Protein AF-A0A645IAS1-F1 (afdb_monomer)

Radius of gyration: 17.18 Å; Cα contacts (8 Å, |Δi|>4): 251; chains: 1; bounding box: 42×33×48 Å

Organism: NCBI:txid1076179

pLDDT: mean 95.23, std 5.08, range [63.62, 98.81]

Secondary structure (DSSP, 8-state):
-PPTTS-GGGGT-EEE-----SS--SSS----SSHHHHHHHHHHGGGTEEESS-TT-HHHHSS---TTEEEE--TTHHHHHHHTT--HHHHHHHHHTSBTTT--EEEE-SS-EEEEEEEEPPSSS-----PPTTEEEEEEE-SSSEEEEEEEEP-

Mean predicted aligned error: 3.5 Å

Foldseek 3Di:
DDDPVGDLVVVVFKDFDADDDPDADPVQHHQDCDDPSVVCQVCQQVAQKHQQADDPCCVPSVDHRRSRMIGGPGPPLSVVCVVVVHHLRRSVVVQQVFAPPPGFDWDDDPPWIKTKHWYFADPPDHDDDDDDPQWDWDWDASVPGTIMIMIIHHD

Sequence (155 aa):
MAFPGYSEHQSGLAIDLGLRQSDIDYIRPSFPYSGICKAFKDKAAHYGFIERYPKGKEGITNIAWEPWHFRYVGCPHAEIITKLDLTFEEYHDFLKQYEYGRKSFKYANSEKLWSISYMKACAESFTNIEGYPGSTLYISGNNSDGFILTELKNK

Nearest PDB structures (foldseek):
  4muq-assembly1_A  TM=9.744E-01  e=8.559E-16  Enterococcus faecalis
  4oak-assembly1_A  TM=9.291E-01  e=1.647E-07  Enterococcus gallinarum
  4jid-assembly1_A  TM=8.763E-01  e=8.418E-07  Bacillus anthracis str. Ames
  4ox3-assembly1_A  TM=8.476E-01  e=1.306E-06  Bacillus subtilis subsp. subtilis str. 168
  5hnm-assembly3_C  TM=8.589E-01  e=2.242E-04  Enterococcus faecalis V583

InterPro domains:
  IPR003709 D-alanyl-D-alanine carboxypeptidase-like, core domain [PF02557] (2-74)
  IPR009045 Peptidase M74/Hedgehog-like, zinc-binding domain superfamily [G3DSA:3.30.1380.10] (1-102)
  IPR009045 Peptidase M74/Hedgehog-like, zinc-binding domain superfamily [SSF55166] (2-83)
  IPR052179 D-alanyl-D-alanine carboxypeptidase-like [PTHR34385] (2-96)

Solvent-accessible surface area (backbone atoms only — not comparable to full-atom values): 9210 Å² total; per-residue (Å²): 137,67,55,92,96,66,41,58,59,80,73,72,41,40,47,78,46,55,65,92,63,97,78,73,50,92,89,68,35,59,40,54,90,48,73,69,49,28,58,45,62,77,46,30,22,82,76,5,23,34,72,60,32,52,78,92,44,33,93,76,71,76,41,68,66,37,83,26,36,33,32,58,67,38,74,65,51,14,42,52,31,63,76,68,74,43,48,72,67,56,44,51,61,58,39,61,71,19,36,56,100,77,42,59,49,75,48,72,60,100,86,49,46,36,40,33,21,21,40,75,55,50,92,89,52,86,69,88,84,82,74,62,89,69,45,50,74,45,78,44,73,68,89,76,65,30,35,41,40,40,30,38,57,58,132

Structure (mmCIF, N/CA/C/O backbone):
data_AF-A0A645IAS1-F1
#
_entry.id   AF-A0A645IAS1-F1
#
loop_
_atom_site.group_PDB
_atom_site.id
_atom_site.type_symbol
_atom_site.label_atom_id
_atom_site.label_alt_id
_atom_site.label_comp_id
_atom_site.label_asym_id
_atom_site.label_entity_id
_atom_site.label_seq_id
_atom_site.pdbx_PDB_ins_code
_atom_site.Cartn_x
_atom_site.Cartn_y
_atom_site.Cartn_z
_atom_site.occupancy
_atom_site.B_iso_or_equiv
_atom_site.auth_seq_id
_atom_site.auth_comp_id
_atom_site.auth_asym_id
_atom_site.auth_atom_id
_atom_site.pdbx_PDB_model_num
ATOM 1 N N . MET A 1 1 ? -0.453 7.449 -17.914 1.00 76.69 1 MET A N 1
ATOM 2 C CA . MET A 1 1 ? -0.157 8.747 -17.261 1.00 76.69 1 MET A CA 1
ATOM 3 C C . MET A 1 1 ? -1.396 9.255 -16.547 1.00 76.69 1 MET A C 1
ATOM 5 O O . MET A 1 1 ? -2.452 9.310 -17.167 1.00 76.69 1 MET A O 1
ATOM 9 N N . ALA A 1 2 ? -1.264 9.612 -15.270 1.00 81.44 2 ALA A N 1
ATOM 10 C CA . ALA A 1 2 ? -2.339 10.207 -14.476 1.00 81.44 2 ALA A CA 1
ATOM 11 C C . ALA A 1 2 ? -2.435 11.728 -14.701 1.00 81.44 2 ALA A C 1
ATOM 13 O O . ALA A 1 2 ? -1.446 12.375 -15.052 1.00 81.44 2 ALA A O 1
ATOM 14 N N . PHE A 1 3 ? -3.618 12.306 -14.474 1.00 84.06 3 PHE A N 1
ATOM 15 C CA . PHE A 1 3 ? -3.799 13.759 -14.493 1.00 84.06 3 PHE A CA 1
ATOM 16 C C . PHE A 1 3 ? -3.072 14.430 -13.311 1.00 84.06 3 PHE A C 1
ATOM 18 O O . PHE A 1 3 ? -2.951 13.821 -12.242 1.00 84.06 3 PHE A O 1
ATOM 25 N N . PRO A 1 4 ? -2.618 15.692 -13.448 1.00 86.00 4 PRO A N 1
ATOM 26 C CA . PRO A 1 4 ? -2.080 16.452 -12.323 1.00 86.00 4 PRO A CA 1
ATOM 27 C C . PRO A 1 4 ? -3.066 16.499 -11.147 1.00 86.00 4 PRO A C 1
ATOM 29 O O . PRO A 1 4 ? -4.246 16.780 -11.338 1.00 86.00 4 PRO A O 1
ATOM 32 N N . GLY A 1 5 ? -2.582 16.213 -9.938 1.00 88.38 5 GLY A N 1
ATOM 33 C CA . GLY A 1 5 ? -3.405 16.090 -8.727 1.00 88.38 5 GLY A CA 1
ATOM 34 C C . GLY A 1 5 ? -3.924 14.673 -8.458 1.00 88.38 5 GLY A C 1
ATOM 35 O O . GLY A 1 5 ? -4.426 14.418 -7.369 1.00 88.38 5 GLY A O 1
ATOM 36 N N . TYR A 1 6 ? -3.758 13.750 -9.408 1.00 89.75 6 TYR A N 1
ATOM 37 C CA . TYR A 1 6 ? -4.197 12.353 -9.309 1.00 89.75 6 TYR A CA 1
ATOM 38 C C . TYR A 1 6 ? -3.031 11.361 -9.443 1.00 89.75 6 TYR A C 1
ATOM 40 O O . TYR A 1 6 ? -3.250 10.154 -9.507 1.00 89.75 6 TYR A O 1
ATOM 48 N N . SER A 1 7 ? -1.786 11.850 -9.512 1.00 92.19 7 SER A N 1
ATOM 49 C CA . SER A 1 7 ? -0.599 11.002 -9.636 1.00 92.19 7 SER A CA 1
ATOM 50 C C . SER A 1 7 ? -0.066 10.590 -8.267 1.00 92.19 7 SER A C 1
ATOM 52 O O . SER A 1 7 ? 0.242 11.437 -7.429 1.00 92.19 7 SER A O 1
ATOM 54 N N . GLU A 1 8 ? 0.129 9.287 -8.061 1.00 92.94 8 GLU A N 1
ATOM 55 C CA . GLU A 1 8 ? 0.682 8.748 -6.811 1.00 92.94 8 GLU A CA 1
ATOM 56 C C . GLU A 1 8 ? 2.136 9.187 -6.562 1.00 92.94 8 GLU A C 1
ATOM 58 O O . GLU A 1 8 ? 2.570 9.273 -5.414 1.00 92.94 8 GLU A O 1
ATOM 63 N N . HIS A 1 9 ? 2.879 9.565 -7.611 1.00 95.25 9 HIS A N 1
ATOM 64 C CA . HIS A 1 9 ? 4.217 10.157 -7.464 1.00 95.25 9 HIS A CA 1
ATOM 65 C C . HIS A 1 9 ? 4.191 11.459 -6.654 1.00 95.25 9 HIS A C 1
ATOM 67 O O . HIS A 1 9 ? 5.144 11.758 -5.937 1.00 95.25 9 HIS A O 1
ATOM 73 N N . GLN A 1 10 ? 3.086 12.214 -6.693 1.00 95.44 10 GLN A N 1
ATOM 74 C CA . GLN A 1 10 ? 2.952 13.460 -5.928 1.00 95.44 10 GLN A CA 1
ATOM 75 C C . GLN A 1 10 ? 2.872 13.224 -4.417 1.00 95.44 10 GLN A C 1
ATOM 77 O O . GLN A 1 10 ? 3.155 14.141 -3.650 1.00 95.44 10 GLN A O 1
ATOM 82 N N . SER A 1 11 ? 2.515 12.013 -3.974 1.00 94.12 11 SER A N 1
ATOM 83 C CA . SER A 1 11 ? 2.506 11.676 -2.549 1.00 94.12 11 SER A CA 1
ATOM 84 C C . SER A 1 11 ? 3.884 11.253 -2.029 1.00 94.12 11 SER A C 1
ATOM 86 O O . SER A 1 11 ? 4.022 11.012 -0.833 1.00 94.12 11 SER A O 1
ATOM 88 N N . GLY A 1 12 ? 4.878 11.073 -2.908 1.00 97.00 12 GLY A N 1
ATOM 89 C CA . GLY A 1 12 ? 6.181 10.503 -2.552 1.00 97.00 12 GLY A CA 1
ATOM 90 C C . GLY A 1 12 ? 6.135 9.021 -2.153 1.00 97.00 12 GLY A C 1
ATOM 91 O O . GLY A 1 12 ? 7.087 8.530 -1.554 1.00 97.00 12 GLY A O 1
ATOM 92 N N . LEU A 1 13 ? 5.036 8.309 -2.447 1.00 97.69 13 LEU A N 1
ATOM 93 C CA . LEU A 1 13 ? 4.861 6.886 -2.106 1.00 97.69 13 LEU A CA 1
ATOM 94 C C . LEU A 1 13 ? 4.939 5.958 -3.322 1.00 97.69 13 LEU A C 1
ATOM 96 O O . LEU A 1 13 ? 4.899 4.743 -3.148 1.00 97.69 13 LEU A O 1
ATOM 100 N N . ALA A 1 14 ? 5.030 6.503 -4.533 1.00 98.19 14 ALA A N 1
ATOM 101 C CA . ALA A 1 14 ? 5.217 5.731 -5.754 1.00 98.19 14 ALA A CA 1
ATOM 102 C C . ALA A 1 14 ? 6.644 5.873 -6.291 1.00 98.19 14 ALA A C 1
ATOM 104 O O . ALA A 1 14 ? 7.296 6.898 -6.085 1.00 98.19 14 ALA A O 1
ATOM 105 N N . ILE A 1 15 ? 7.122 4.831 -6.967 1.00 98.38 15 ILE A N 1
ATOM 106 C CA . ILE A 1 15 ? 8.419 4.808 -7.638 1.00 98.38 15 ILE A CA 1
ATOM 107 C C . ILE A 1 15 ? 8.322 4.018 -8.943 1.00 98.38 15 ILE A C 1
ATOM 109 O O . ILE A 1 15 ? 7.758 2.924 -8.974 1.00 98.38 15 ILE A O 1
ATOM 113 N N . ASP A 1 16 ? 8.921 4.564 -10.000 1.00 98.25 16 ASP A N 1
ATOM 114 C CA . ASP A 1 16 ? 9.132 3.851 -11.256 1.00 98.25 16 ASP A CA 1
ATOM 115 C C . ASP A 1 16 ? 10.546 3.264 -11.261 1.00 98.25 16 ASP A C 1
ATOM 117 O O . ASP A 1 16 ? 11.529 3.963 -10.995 1.00 98.25 16 ASP A O 1
ATOM 121 N N . LEU A 1 17 ? 10.655 1.967 -11.546 1.00 98.00 17 LEU A N 1
ATOM 122 C CA . LEU A 1 17 ? 11.920 1.235 -11.580 1.00 98.00 17 LEU A CA 1
ATOM 123 C C . LEU A 1 17 ? 12.195 0.693 -12.980 1.00 98.00 17 LEU A C 1
ATOM 125 O O . LEU A 1 17 ? 11.301 0.210 -13.666 1.00 98.00 17 LEU A O 1
ATOM 129 N N . GLY A 1 18 ? 13.462 0.701 -13.384 1.00 97.12 18 GLY A N 1
ATOM 130 C CA . GLY A 1 18 ? 13.895 0.167 -14.671 1.00 97.12 18 GLY A CA 1
ATOM 131 C C . GLY A 1 18 ? 15.173 -0.647 -14.550 1.00 97.12 18 GLY A C 1
ATOM 132 O O . GLY A 1 18 ? 15.992 -0.429 -13.654 1.00 97.12 18 GLY A O 1
ATOM 133 N N . LEU A 1 19 ? 15.363 -1.582 -15.477 1.00 97.12 19 LEU A N 1
ATOM 134 C CA . LEU A 1 19 ? 16.642 -2.241 -15.677 1.00 97.12 19 LEU A CA 1
ATOM 135 C C . LEU A 1 19 ? 17.678 -1.192 -16.098 1.00 97.12 19 LEU A C 1
ATOM 137 O O . LEU A 1 19 ? 17.426 -0.360 -16.968 1.00 97.12 19 LEU A O 1
ATOM 141 N N . ARG A 1 20 ? 18.864 -1.235 -15.488 1.00 96.38 20 ARG A N 1
ATOM 142 C CA . ARG A 1 20 ? 19.956 -0.335 -15.859 1.00 96.38 20 ARG A CA 1
ATOM 143 C C . ARG A 1 20 ? 20.434 -0.657 -17.276 1.00 96.38 20 ARG A C 1
ATOM 145 O O . ARG A 1 20 ? 20.933 -1.752 -17.523 1.00 96.38 20 ARG A O 1
ATOM 152 N N . GLN A 1 21 ? 20.341 0.324 -18.162 1.00 95.12 21 GLN A N 1
ATOM 153 C CA . GLN A 1 21 ? 20.731 0.247 -19.571 1.00 95.12 21 GLN A CA 1
ATOM 154 C C . GLN A 1 21 ? 21.218 1.624 -20.055 1.00 95.12 21 GLN A C 1
ATOM 156 O O . GLN A 1 21 ? 21.087 2.602 -19.319 1.00 95.12 21 GLN A O 1
ATOM 161 N N . SER A 1 22 ? 21.827 1.696 -21.246 1.00 95.50 22 SER A N 1
ATOM 162 C CA . SER A 1 22 ? 22.336 2.958 -21.813 1.00 95.50 22 SER A CA 1
ATOM 163 C C . SER A 1 22 ? 21.222 3.975 -22.045 1.00 95.50 22 SER A C 1
ATOM 165 O O . SER A 1 22 ? 21.376 5.139 -21.694 1.00 95.50 22 SER A O 1
ATOM 167 N N . ASP A 1 23 ? 20.093 3.502 -22.572 1.00 95.75 23 ASP A N 1
ATOM 168 C CA . ASP A 1 23 ? 18.954 4.326 -22.964 1.00 95.75 23 ASP A CA 1
ATOM 169 C C . ASP A 1 23 ? 17.713 3.873 -22.205 1.00 95.75 23 ASP A C 1
ATOM 171 O O . ASP A 1 23 ? 17.211 2.772 -22.424 1.00 95.75 23 ASP A O 1
ATOM 175 N N . ILE A 1 24 ? 17.221 4.702 -21.288 1.00 96.25 24 ILE A N 1
ATOM 176 C CA . ILE A 1 24 ? 16.036 4.414 -20.473 1.00 96.25 24 ILE A CA 1
ATOM 177 C C . ILE A 1 24 ? 14.878 5.280 -20.972 1.00 96.25 24 ILE A C 1
ATOM 179 O O . ILE A 1 24 ? 14.999 6.500 -21.043 1.00 96.25 24 ILE A O 1
ATOM 183 N N . ASP A 1 25 ? 13.746 4.650 -21.295 1.00 96.62 25 ASP A N 1
ATOM 184 C CA . ASP A 1 25 ? 12.486 5.360 -21.523 1.00 96.62 25 ASP A CA 1
ATOM 185 C C . ASP A 1 25 ? 11.959 5.869 -20.173 1.00 96.62 25 ASP A C 1
ATOM 187 O O . ASP A 1 25 ? 11.657 5.079 -19.279 1.00 96.62 25 ASP A O 1
ATOM 191 N N . TYR A 1 26 ? 11.874 7.191 -20.014 1.00 94.19 26 TYR A N 1
ATOM 192 C CA . TYR A 1 26 ? 11.444 7.829 -18.766 1.00 94.19 26 TYR A CA 1
ATOM 193 C C . TYR A 1 26 ? 9.940 7.719 -18.495 1.00 94.19 26 TYR A C 1
ATOM 195 O O . TYR A 1 26 ? 9.510 7.975 -17.374 1.00 94.19 26 TYR A O 1
ATOM 203 N N . ILE A 1 27 ? 9.138 7.369 -19.502 1.00 94.81 27 ILE A N 1
ATOM 204 C CA . ILE A 1 27 ? 7.688 7.189 -19.373 1.00 94.81 27 ILE A CA 1
ATOM 205 C C . ILE A 1 27 ? 7.368 5.709 -19.140 1.00 94.81 27 ILE A C 1
ATOM 207 O O . ILE A 1 27 ? 6.435 5.384 -18.408 1.00 94.81 27 ILE A O 1
ATOM 211 N N . ARG A 1 28 ? 8.116 4.807 -19.787 1.00 96.50 28 ARG A N 1
ATOM 212 C CA . ARG A 1 28 ? 7.875 3.355 -19.767 1.00 96.50 28 ARG A CA 1
ATOM 213 C C . ARG A 1 28 ? 9.175 2.565 -19.578 1.00 96.50 28 ARG A C 1
ATOM 215 O O . ARG A 1 28 ? 9.575 1.824 -20.483 1.00 96.50 28 ARG A O 1
ATOM 222 N N . PRO A 1 29 ? 9.862 2.713 -18.434 1.00 97.12 29 PRO A N 1
ATOM 223 C CA . PRO A 1 29 ? 11.138 2.051 -18.216 1.00 97.12 29 PRO A CA 1
ATOM 224 C C . PRO A 1 29 ? 10.992 0.526 -18.286 1.00 97.12 29 PRO A C 1
ATOM 226 O O . PRO A 1 29 ? 10.009 -0.063 -17.836 1.00 97.12 29 PRO A O 1
ATOM 229 N N . SER A 1 30 ? 11.992 -0.137 -18.869 1.00 97.56 30 SER A N 1
ATOM 230 C CA . SER A 1 30 ? 11.980 -1.593 -19.021 1.00 97.56 30 SER A CA 1
ATOM 231 C C . SER A 1 30 ? 12.071 -2.277 -17.658 1.00 97.56 30 SER A C 1
ATOM 233 O O . SER A 1 30 ? 13.094 -2.179 -16.983 1.00 97.56 30 SER A O 1
ATOM 235 N N . PHE A 1 31 ? 11.025 -3.005 -17.266 1.00 98.31 31 PHE A N 1
ATOM 236 C CA . PHE A 1 31 ? 10.995 -3.803 -16.040 1.00 98.31 31 PHE A CA 1
ATOM 237 C C . PHE A 1 31 ? 10.494 -5.226 -16.342 1.00 98.31 31 PHE A C 1
ATOM 239 O O . PHE A 1 31 ? 9.307 -5.526 -16.201 1.00 98.31 31 PHE A O 1
ATOM 246 N N . PRO A 1 32 ? 11.367 -6.122 -16.839 1.00 97.44 32 PRO A N 1
ATOM 247 C CA . PRO A 1 32 ? 10.957 -7.463 -17.233 1.00 97.44 32 PRO A CA 1
ATOM 248 C C . PRO A 1 32 ? 10.629 -8.337 -16.019 1.00 97.44 32 PRO A C 1
ATOM 250 O O . PRO A 1 32 ? 11.292 -8.283 -14.986 1.00 97.44 32 PRO A O 1
ATOM 253 N N . TYR A 1 33 ? 9.681 -9.261 -16.174 1.00 97.50 33 TYR A N 1
ATOM 254 C CA . TYR A 1 33 ? 9.428 -10.320 -15.186 1.00 97.50 33 TYR A CA 1
ATOM 255 C C . TYR A 1 33 ? 10.455 -11.463 -15.278 1.00 97.50 33 TYR A C 1
ATOM 257 O O . TYR A 1 33 ? 10.125 -12.646 -15.188 1.00 97.50 33 TYR A O 1
ATOM 265 N N . SER A 1 34 ? 11.727 -11.109 -15.441 1.00 97.81 34 SER A N 1
ATOM 266 C CA . SER A 1 34 ? 12.872 -12.018 -15.394 1.00 97.81 34 SER A CA 1
ATOM 267 C C . SER A 1 34 ? 14.051 -11.365 -14.653 1.00 97.81 34 SER A C 1
ATOM 269 O O . SER A 1 34 ? 14.042 -10.167 -14.361 1.00 97.81 34 SER A O 1
ATOM 271 N N . GLY A 1 35 ? 15.058 -12.166 -14.289 1.00 97.50 35 GLY A N 1
ATOM 272 C CA . GLY A 1 35 ? 16.285 -11.683 -13.646 1.00 97.50 35 GLY A CA 1
ATOM 273 C C . GLY A 1 35 ? 16.054 -10.866 -12.367 1.00 97.50 35 GLY A C 1
ATOM 274 O O . GLY A 1 35 ? 15.233 -11.221 -11.519 1.00 97.50 35 GLY A O 1
ATOM 275 N N . ILE A 1 36 ? 16.802 -9.766 -12.224 1.00 97.81 36 ILE A N 1
ATOM 276 C CA . ILE A 1 36 ? 16.790 -8.921 -11.019 1.00 97.81 36 ILE A CA 1
ATOM 277 C C . ILE A 1 36 ? 15.460 -8.188 -10.810 1.00 97.81 36 ILE A C 1
ATOM 279 O O . ILE A 1 36 ? 15.015 -8.052 -9.675 1.00 97.81 36 ILE A O 1
ATOM 283 N N . CYS A 1 37 ? 14.790 -7.780 -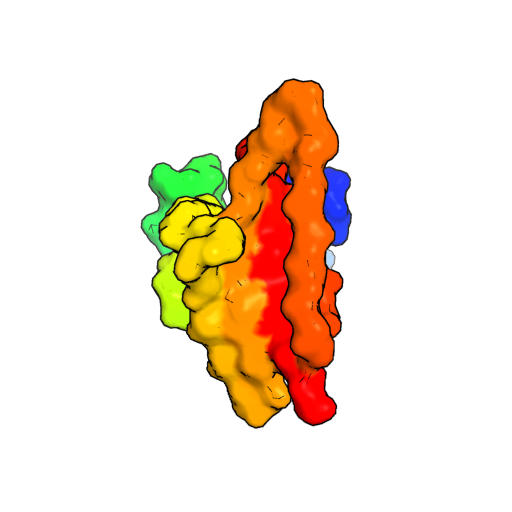11.889 1.00 98.31 37 CYS A N 1
ATOM 284 C CA . CYS A 1 37 ? 13.486 -7.122 -11.827 1.00 98.31 37 CYS A CA 1
ATOM 285 C C . CYS A 1 37 ? 12.419 -8.076 -11.276 1.00 98.31 37 CYS A C 1
ATOM 287 O O . CYS A 1 37 ? 11.679 -7.712 -10.362 1.00 98.31 37 CYS A O 1
ATOM 289 N N . LYS A 1 38 ? 12.414 -9.341 -11.723 1.00 98.00 38 LYS A N 1
ATOM 290 C CA . LYS A 1 38 ? 11.557 -10.370 -11.116 1.00 98.00 38 LYS A CA 1
ATOM 291 C C . LYS A 1 38 ? 11.883 -10.584 -9.639 1.00 98.00 38 LYS A C 1
ATOM 293 O O . LYS A 1 38 ? 10.976 -10.607 -8.816 1.00 98.00 38 LYS A O 1
ATOM 298 N N . ALA A 1 39 ? 13.166 -10.706 -9.297 1.00 98.38 39 ALA A N 1
ATOM 299 C CA . ALA A 1 39 ? 13.584 -10.905 -7.911 1.00 98.38 39 ALA A CA 1
ATOM 300 C C . ALA A 1 39 ? 13.173 -9.734 -6.997 1.00 98.38 39 ALA A C 1
ATOM 302 O O . ALA A 1 39 ? 12.829 -9.964 -5.838 1.00 98.38 39 ALA A O 1
ATOM 303 N N . PHE A 1 40 ? 13.179 -8.499 -7.511 1.00 98.38 40 PHE A N 1
ATOM 304 C CA . PHE A 1 40 ? 12.624 -7.336 -6.820 1.00 98.38 40 PHE A CA 1
ATOM 305 C C . PHE A 1 40 ? 11.108 -7.471 -6.655 1.00 98.38 40 PHE A C 1
ATOM 307 O O . PHE A 1 40 ? 10.620 -7.421 -5.528 1.00 98.38 40 PHE A O 1
ATOM 314 N N . LYS A 1 41 ? 10.373 -7.706 -7.751 1.00 97.88 41 LYS A N 1
ATOM 315 C CA . LYS A 1 41 ? 8.909 -7.848 -7.740 1.00 97.88 41 LYS A CA 1
ATOM 316 C C . LYS A 1 41 ? 8.444 -8.902 -6.735 1.00 97.88 41 LYS A C 1
ATOM 318 O O . LYS A 1 41 ? 7.528 -8.646 -5.961 1.00 97.88 41 LYS A O 1
ATOM 323 N N . ASP A 1 42 ? 9.089 -10.067 -6.727 1.00 97.62 42 ASP A N 1
ATOM 324 C CA . ASP A 1 42 ? 8.743 -11.182 -5.841 1.00 97.62 42 ASP A CA 1
ATOM 325 C C . ASP A 1 42 ? 8.957 -10.841 -4.352 1.00 97.62 42 ASP A C 1
ATOM 327 O O . ASP A 1 42 ? 8.309 -11.424 -3.486 1.00 97.62 42 ASP A O 1
ATOM 331 N N . LYS A 1 43 ? 9.860 -9.899 -4.040 1.00 98.06 43 LYS A N 1
ATOM 332 C CA . LYS A 1 43 ? 10.163 -9.460 -2.668 1.00 98.06 43 LYS A CA 1
ATOM 333 C C . LYS A 1 43 ? 9.437 -8.181 -2.259 1.00 98.06 43 LYS A C 1
ATOM 335 O O . LYS A 1 43 ? 9.300 -7.944 -1.063 1.00 98.06 43 LYS A O 1
ATOM 340 N N . ALA A 1 44 ? 8.977 -7.372 -3.213 1.00 98.44 44 ALA A N 1
ATOM 341 C CA . ALA A 1 44 ? 8.422 -6.036 -2.989 1.00 98.44 44 ALA A CA 1
ATOM 342 C C . ALA A 1 44 ? 7.360 -6.011 -1.875 1.00 98.44 44 ALA A C 1
ATOM 344 O O . ALA A 1 44 ? 7.441 -5.193 -0.956 1.00 98.44 44 ALA A O 1
ATOM 345 N N . ALA A 1 45 ? 6.441 -6.981 -1.896 1.00 97.88 45 ALA A N 1
ATOM 346 C CA . ALA A 1 45 ? 5.348 -7.088 -0.934 1.00 97.88 45 ALA A CA 1
ATOM 347 C C . ALA A 1 45 ? 5.826 -7.239 0.516 1.00 97.88 45 ALA A C 1
ATOM 349 O O . ALA A 1 45 ? 5.253 -6.639 1.424 1.00 97.88 45 ALA A O 1
ATOM 350 N N . HIS A 1 46 ? 6.914 -7.980 0.732 1.00 96.56 46 HIS A N 1
ATOM 351 C CA . HIS A 1 46 ? 7.492 -8.178 2.060 1.00 96.56 46 HIS A CA 1
ATOM 352 C C . HIS A 1 46 ? 8.049 -6.877 2.662 1.00 96.56 46 HIS A C 1
ATOM 354 O O . HIS A 1 46 ? 8.112 -6.723 3.881 1.00 96.56 46 HIS A O 1
ATOM 360 N N . TYR A 1 47 ? 8.413 -5.924 1.802 1.00 97.44 47 TYR A N 1
ATOM 361 C CA . TYR A 1 47 ? 8.935 -4.612 2.179 1.00 97.44 47 TYR A CA 1
ATOM 362 C C . TYR A 1 47 ? 7.901 -3.489 2.021 1.00 97.44 47 TYR A C 1
ATOM 364 O O . TYR A 1 47 ? 8.256 -2.314 2.071 1.00 97.44 47 TYR A O 1
ATOM 372 N N . GLY A 1 48 ? 6.620 -3.828 1.850 1.00 98.12 48 GLY A N 1
ATOM 373 C CA . GLY A 1 48 ? 5.534 -2.850 1.842 1.00 98.12 48 GLY A CA 1
ATOM 374 C C . GLY A 1 48 ? 5.213 -2.241 0.476 1.00 98.12 48 GLY A C 1
ATOM 375 O O . GLY A 1 48 ? 4.451 -1.276 0.434 1.00 98.12 48 GLY A O 1
ATOM 376 N N . PHE A 1 49 ? 5.746 -2.787 -0.621 1.00 98.81 49 PHE A N 1
ATOM 377 C CA . PHE A 1 49 ? 5.479 -2.321 -1.985 1.00 98.81 49 PHE A CA 1
ATOM 378 C C . PHE A 1 49 ? 4.578 -3.277 -2.770 1.00 98.81 49 PHE A C 1
ATOM 380 O O . PHE A 1 49 ? 4.749 -4.493 -2.709 1.00 98.81 49 PHE A O 1
ATOM 387 N N . ILE A 1 50 ? 3.669 -2.722 -3.570 1.00 98.75 50 ILE A N 1
ATOM 388 C CA . ILE A 1 50 ? 2.844 -3.462 -4.538 1.00 98.75 50 ILE A CA 1
ATOM 389 C C . ILE A 1 50 ? 3.170 -3.017 -5.963 1.00 98.75 50 ILE A C 1
ATOM 391 O O . ILE A 1 50 ? 3.508 -1.852 -6.174 1.00 98.75 50 ILE A O 1
ATOM 395 N N . GLU A 1 51 ? 3.026 -3.914 -6.941 1.00 98.44 51 GLU A N 1
ATOM 396 C CA . GLU A 1 51 ? 2.882 -3.495 -8.340 1.00 98.44 51 GLU A CA 1
ATOM 397 C C . GLU A 1 51 ? 1.505 -2.844 -8.485 1.00 98.44 51 GLU A C 1
ATOM 399 O O . GLU A 1 51 ? 0.479 -3.493 -8.275 1.00 98.44 51 GLU A O 1
ATOM 404 N N . ARG A 1 52 ? 1.477 -1.543 -8.767 1.00 98.56 52 ARG A N 1
ATOM 405 C CA . ARG A 1 52 ? 0.261 -0.737 -8.600 1.00 98.56 52 ARG A CA 1
ATOM 406 C C . ARG A 1 52 ? -0.778 -0.958 -9.695 1.00 98.56 52 ARG A C 1
ATOM 408 O O . ARG A 1 52 ? -1.979 -0.857 -9.424 1.00 98.56 52 ARG A O 1
ATOM 415 N N . TYR A 1 53 ? -0.303 -1.224 -10.909 1.00 98.31 53 TYR A N 1
ATOM 416 C CA . TYR A 1 53 ? -1.112 -1.350 -12.118 1.00 98.31 53 TYR A CA 1
ATOM 417 C C . TYR A 1 53 ? -0.830 -2.693 -12.799 1.00 98.31 53 TYR A C 1
ATOM 419 O O . TYR A 1 53 ? -0.124 -2.727 -13.808 1.00 98.31 53 TYR A O 1
ATOM 427 N N . PRO A 1 54 ? -1.335 -3.810 -12.242 1.00 97.56 54 PRO A N 1
ATOM 428 C CA . PRO A 1 54 ? -1.111 -5.138 -12.796 1.00 97.56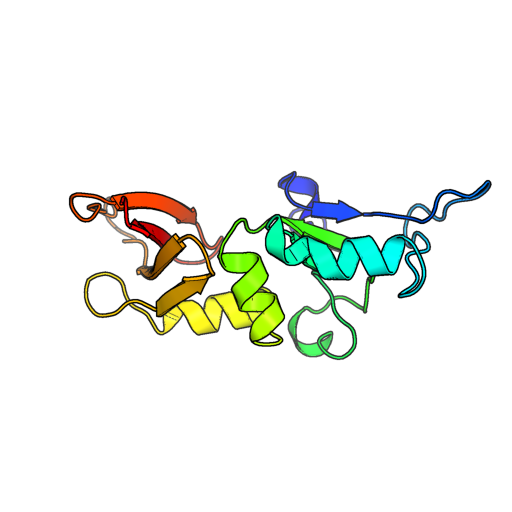 54 PRO A CA 1
ATOM 429 C C . PRO A 1 54 ? -1.917 -5.369 -14.080 1.00 97.56 54 PRO A C 1
ATOM 431 O O . PRO A 1 54 ? -2.993 -4.804 -14.291 1.00 97.56 54 PRO A O 1
ATOM 434 N N . LYS A 1 55 ? -1.401 -6.255 -14.933 1.00 97.44 55 LYS A N 1
ATOM 435 C CA . LYS A 1 55 ? -2.046 -6.643 -16.192 1.00 97.44 55 LYS A CA 1
ATOM 436 C C . LYS A 1 55 ? -3.409 -7.288 -15.942 1.00 97.44 55 LYS A C 1
ATOM 438 O O . LYS A 1 55 ? -3.518 -8.188 -15.113 1.00 97.44 55 LYS A O 1
ATOM 443 N N . GLY A 1 56 ? -4.419 -6.901 -16.718 1.00 97.75 56 GLY A N 1
ATOM 444 C CA . GLY A 1 56 ? -5.771 -7.468 -16.640 1.00 97.75 56 GLY A CA 1
ATOM 445 C C . GLY A 1 56 ? -6.681 -6.813 -15.595 1.00 97.75 56 GLY A C 1
ATOM 446 O O . GLY A 1 56 ? -7.837 -7.214 -15.470 1.00 97.75 56 GLY A O 1
ATOM 447 N N . LYS A 1 57 ? -6.190 -5.812 -14.854 1.00 98.12 57 LYS A N 1
ATOM 448 C CA . LYS A 1 57 ? -6.967 -5.036 -13.872 1.00 98.12 57 LYS A CA 1
ATOM 449 C C . LYS A 1 57 ? -7.214 -3.589 -14.329 1.00 98.12 57 LYS A C 1
ATOM 451 O O . LYS A 1 57 ? -7.653 -2.756 -13.539 1.00 98.12 57 LYS A O 1
ATOM 456 N N . GLU A 1 58 ? -6.986 -3.285 -15.607 1.00 97.75 58 GLU A N 1
ATOM 457 C CA . GLU A 1 58 ? -7.106 -1.938 -16.184 1.00 97.75 58 GLU A CA 1
ATOM 458 C C . GLU A 1 58 ? -8.535 -1.387 -16.078 1.00 97.75 58 GLU A C 1
ATOM 460 O O . GLU A 1 58 ? -8.725 -0.189 -15.892 1.00 97.75 58 GLU A O 1
ATOM 465 N N . GLY A 1 59 ? -9.548 -2.260 -16.140 1.00 97.56 59 GLY A N 1
ATOM 466 C CA . GLY A 1 59 ? -10.952 -1.876 -15.946 1.00 97.56 59 GLY A CA 1
ATOM 467 C C . GLY A 1 59 ? -11.295 -1.434 -14.518 1.00 97.56 59 GLY A C 1
ATOM 468 O O . GLY A 1 59 ? -12.367 -0.880 -14.301 1.00 97.56 59 GLY A O 1
ATOM 469 N N . ILE A 1 60 ? -10.398 -1.677 -13.556 1.00 97.56 60 ILE A N 1
ATOM 470 C CA . ILE A 1 60 ? -10.539 -1.261 -12.156 1.00 97.56 60 ILE A CA 1
ATOM 471 C C . ILE A 1 60 ? -9.655 -0.040 -11.892 1.00 97.56 60 ILE A C 1
ATOM 473 O O . ILE A 1 60 ? -10.129 0.973 -11.384 1.00 97.56 60 ILE A O 1
ATOM 477 N N . THR A 1 61 ? -8.374 -0.115 -12.264 1.00 96.75 61 THR A N 1
ATOM 478 C CA . THR A 1 61 ? -7.393 0.949 -11.991 1.00 96.75 61 THR A CA 1
ATOM 479 C C . THR A 1 61 ? -7.533 2.154 -12.921 1.00 96.75 61 THR A C 1
ATOM 481 O O . THR A 1 61 ? -7.040 3.233 -12.601 1.00 96.75 61 THR A O 1
ATOM 484 N N . ASN A 1 62 ? -8.171 1.981 -14.085 1.00 95.69 62 ASN A N 1
ATOM 485 C CA . ASN A 1 62 ? -8.229 2.949 -15.188 1.00 95.69 62 ASN A CA 1
ATOM 486 C C . ASN A 1 62 ? -6.854 3.366 -15.743 1.00 95.69 62 ASN A C 1
ATOM 488 O O . ASN A 1 62 ? -6.738 4.359 -16.463 1.00 95.69 62 ASN A O 1
ATOM 492 N N . ILE A 1 63 ? -5.809 2.597 -15.434 1.00 95.88 63 ILE A N 1
ATOM 493 C CA . ILE A 1 63 ? -4.441 2.788 -15.915 1.00 95.88 63 ILE A CA 1
ATOM 494 C C . ILE A 1 63 ? -3.997 1.485 -16.575 1.00 95.88 63 ILE A C 1
ATOM 496 O O . ILE A 1 63 ? -4.296 0.396 -16.085 1.00 95.88 63 ILE A O 1
ATOM 500 N N . ALA A 1 64 ? -3.314 1.602 -17.715 1.00 97.44 64 ALA A N 1
ATOM 501 C CA . ALA A 1 64 ? -2.766 0.454 -18.428 1.00 97.44 64 ALA A CA 1
ATOM 502 C C . ALA A 1 64 ? -1.760 -0.316 -17.556 1.00 97.44 64 ALA A C 1
ATOM 504 O O . ALA A 1 64 ? -1.262 0.201 -16.564 1.00 97.44 64 ALA A O 1
ATOM 505 N N . TRP A 1 65 ? -1.425 -1.543 -17.948 1.00 98.00 65 TRP A N 1
ATOM 506 C CA . TRP A 1 65 ? -0.377 -2.305 -17.274 1.00 98.00 65 TRP A CA 1
ATOM 507 C C . TRP A 1 65 ? 0.969 -1.557 -17.267 1.00 98.00 65 TRP A C 1
ATOM 509 O O . TRP A 1 65 ? 1.526 -1.257 -18.329 1.00 98.00 65 TRP A O 1
ATOM 519 N N . GLU A 1 66 ? 1.503 -1.305 -16.070 1.00 98.12 66 GLU A N 1
ATOM 520 C CA . GLU A 1 66 ? 2.778 -0.613 -15.842 1.00 98.12 66 GLU A CA 1
ATOM 521 C C . GLU A 1 66 ? 3.662 -1.457 -14.898 1.00 98.12 66 GLU A C 1
ATOM 523 O O . GLU A 1 66 ? 3.701 -1.208 -13.692 1.00 98.12 66 GLU A O 1
ATOM 528 N N . PRO A 1 67 ? 4.399 -2.465 -15.412 1.00 97.81 67 PRO A N 1
ATOM 529 C CA . PRO A 1 67 ? 5.196 -3.383 -14.585 1.00 97.81 67 PRO A CA 1
ATOM 530 C C . PRO A 1 67 ? 6.341 -2.706 -13.815 1.00 97.81 67 PRO A C 1
ATOM 532 O O . PRO A 1 67 ? 6.942 -3.324 -12.940 1.00 97.81 67 PRO A O 1
ATOM 535 N N . TRP A 1 68 ? 6.669 -1.461 -14.161 1.00 98.56 68 TRP A N 1
ATOM 536 C CA . TRP A 1 68 ? 7.697 -0.650 -13.517 1.00 98.56 68 TRP A CA 1
ATOM 537 C C . TRP A 1 68 ? 7.190 0.166 -12.323 1.00 98.56 68 TRP A C 1
ATOM 539 O O . TRP A 1 68 ? 8.023 0.653 -11.559 1.00 98.56 68 TRP A O 1
ATOM 549 N N . HIS A 1 69 ? 5.872 0.339 -12.166 1.00 98.69 69 HIS A N 1
ATOM 550 C CA . HIS A 1 69 ? 5.291 1.269 -11.197 1.00 98.69 69 HIS A CA 1
ATOM 551 C C . HIS A 1 69 ? 4.951 0.569 -9.879 1.00 98.69 69 HIS A C 1
ATOM 553 O O . HIS A 1 69 ? 4.009 -0.232 -9.786 1.00 98.69 69 HIS A O 1
ATOM 559 N N . PHE A 1 70 ? 5.697 0.908 -8.829 1.00 98.75 70 PHE A N 1
ATOM 560 C CA . PHE A 1 70 ? 5.514 0.353 -7.494 1.00 98.75 70 PHE A CA 1
ATOM 561 C C . PHE A 1 70 ? 4.995 1.400 -6.517 1.00 98.75 70 PHE A C 1
ATOM 563 O O . PHE A 1 70 ? 5.490 2.524 -6.467 1.00 98.75 70 PHE A O 1
ATOM 570 N N . ARG A 1 71 ? 4.036 0.998 -5.682 1.00 98.69 71 ARG A N 1
ATOM 571 C CA . ARG A 1 71 ? 3.425 1.843 -4.651 1.00 98.69 71 ARG A CA 1
ATOM 572 C C . ARG A 1 71 ? 3.728 1.297 -3.260 1.00 98.69 71 ARG A C 1
ATOM 574 O O . ARG A 1 71 ? 3.426 0.141 -2.970 1.00 98.69 71 ARG A O 1
ATOM 581 N N . TYR A 1 72 ? 4.280 2.134 -2.386 1.00 98.75 72 TYR A N 1
ATOM 582 C CA . TYR A 1 72 ? 4.407 1.843 -0.963 1.00 98.75 72 TYR A CA 1
ATOM 583 C C . TYR A 1 72 ? 3.054 1.993 -0.258 1.00 98.75 72 TYR A C 1
ATOM 585 O O . TYR A 1 72 ? 2.426 3.057 -0.278 1.00 98.75 72 TYR A O 1
ATOM 593 N N . VAL A 1 73 ? 2.627 0.914 0.391 1.00 98.50 73 VAL A N 1
ATOM 594 C CA . VAL A 1 73 ? 1.422 0.834 1.237 1.00 98.50 73 VAL A CA 1
ATOM 595 C C . VAL A 1 73 ? 1.739 0.309 2.642 1.00 98.50 73 VAL A C 1
ATOM 597 O O . VAL A 1 73 ? 0.860 0.252 3.497 1.00 98.50 73 VAL A O 1
ATOM 600 N N . GLY A 1 74 ? 2.999 -0.063 2.890 1.00 97.94 74 GLY A N 1
ATOM 601 C CA . GLY A 1 74 ? 3.475 -0.574 4.170 1.00 97.94 74 GLY A CA 1
ATOM 602 C C . GLY A 1 74 ? 3.123 -2.040 4.434 1.00 97.94 74 GLY A C 1
ATOM 603 O O . GLY A 1 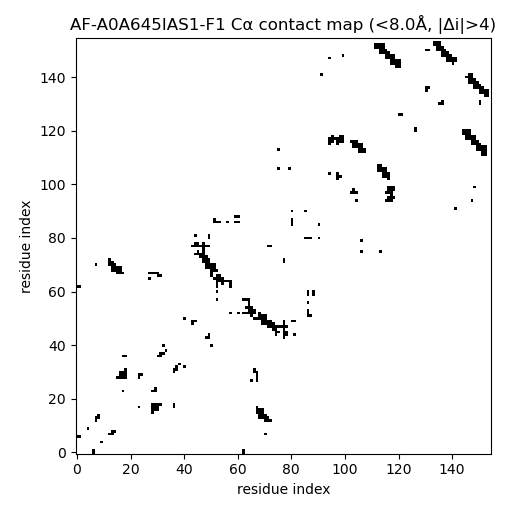74 ? 2.314 -2.669 3.746 1.00 97.94 74 GLY A O 1
ATOM 604 N N . CYS A 1 75 ? 3.762 -2.600 5.459 1.00 96.00 75 CYS A N 1
ATOM 605 C CA . CYS A 1 75 ? 3.456 -3.937 5.961 1.00 96.00 75 CYS A CA 1
ATOM 606 C C . CYS A 1 75 ? 2.377 -3.856 7.054 1.00 96.00 75 CYS A C 1
ATOM 608 O O . CYS A 1 75 ? 2.433 -2.948 7.883 1.00 96.00 75 CYS A O 1
ATOM 610 N N . PRO A 1 76 ? 1.420 -4.799 7.090 1.00 97.00 76 PRO A N 1
ATOM 611 C CA . PRO A 1 76 ? 1.324 -6.005 6.259 1.00 97.00 76 PRO A CA 1
ATOM 612 C C . PRO A 1 76 ? 0.504 -5.814 4.967 1.00 97.00 76 PRO A C 1
ATOM 614 O O . PRO A 1 76 ? 0.259 -6.786 4.257 1.00 97.00 76 PRO A O 1
ATOM 617 N N . HIS A 1 77 ? 0.050 -4.595 4.668 1.00 98.56 77 HIS A N 1
ATOM 618 C CA . HIS A 1 77 ? -0.894 -4.308 3.584 1.00 98.56 77 HIS A CA 1
ATOM 619 C C . HIS A 1 77 ? -0.430 -4.847 2.230 1.00 98.56 77 HIS A C 1
ATOM 621 O O . HIS A 1 77 ? -1.188 -5.546 1.564 1.00 98.56 77 HIS A O 1
ATOM 627 N N . ALA A 1 78 ? 0.829 -4.608 1.858 1.00 98.50 78 ALA A N 1
ATOM 628 C CA . ALA A 1 78 ? 1.356 -5.068 0.575 1.00 98.50 78 ALA A CA 1
ATOM 629 C C . ALA A 1 78 ? 1.365 -6.601 0.437 1.00 98.50 78 ALA A C 1
ATOM 631 O O . ALA A 1 78 ? 1.042 -7.129 -0.630 1.00 98.50 78 ALA A O 1
ATOM 632 N N . GLU A 1 79 ? 1.677 -7.328 1.517 1.00 97.81 79 GLU A N 1
ATOM 633 C CA . GLU A 1 79 ? 1.605 -8.792 1.528 1.00 97.81 79 GLU A CA 1
ATOM 634 C C . GLU A 1 79 ? 0.167 -9.284 1.353 1.00 97.81 79 GLU A C 1
ATOM 636 O O . GLU A 1 79 ? -0.061 -10.242 0.618 1.00 97.81 79 GLU A O 1
ATOM 641 N N . ILE A 1 80 ? -0.803 -8.629 2.000 1.00 98.44 80 ILE A N 1
ATOM 642 C CA . ILE A 1 80 ? -2.222 -8.995 1.902 1.00 98.44 80 ILE A CA 1
ATOM 643 C C . ILE A 1 80 ? -2.730 -8.773 0.478 1.00 98.44 80 ILE A C 1
ATOM 645 O O . ILE A 1 80 ? -3.309 -9.687 -0.102 1.00 98.44 80 ILE A O 1
ATOM 649 N N . ILE A 1 81 ? -2.464 -7.595 -0.093 1.00 98.69 81 ILE A N 1
ATOM 650 C CA . ILE A 1 81 ? -2.848 -7.241 -1.467 1.00 98.69 81 ILE A CA 1
ATOM 651 C C . ILE A 1 81 ? -2.289 -8.271 -2.452 1.00 98.69 81 ILE A C 1
ATOM 653 O O . ILE A 1 81 ? -3.030 -8.822 -3.260 1.00 98.69 81 ILE A O 1
ATOM 657 N N . THR A 1 82 ? -1.000 -8.599 -2.322 1.00 97.94 82 THR A N 1
ATOM 658 C CA . THR A 1 82 ? -0.324 -9.551 -3.215 1.00 97.94 82 THR A CA 1
ATOM 659 C C . THR A 1 82 ? -0.858 -10.975 -3.055 1.00 97.94 82 THR A C 1
ATOM 661 O O . THR A 1 82 ? -1.065 -11.667 -4.047 1.00 97.94 82 THR A O 1
ATOM 664 N N . LYS A 1 83 ? -1.095 -11.438 -1.820 1.00 97.31 83 LYS A N 1
ATOM 665 C CA . LYS A 1 83 ? -1.600 -12.799 -1.557 1.00 97.31 83 LYS A CA 1
ATOM 666 C C . LYS A 1 83 ? -3.038 -13.006 -2.018 1.00 97.31 83 LYS A C 1
ATOM 668 O O . LYS A 1 83 ? -3.398 -14.131 -2.351 1.00 97.31 83 LYS A O 1
ATOM 673 N N . LEU A 1 84 ? -3.849 -11.954 -1.977 1.00 98.06 84 LEU A N 1
ATOM 674 C CA . LEU A 1 84 ? -5.256 -11.995 -2.370 1.00 98.06 84 LEU A CA 1
ATOM 675 C C . LEU A 1 84 ? -5.487 -11.572 -3.831 1.00 98.06 84 LEU A C 1
ATOM 677 O O . LEU A 1 84 ? -6.636 -11.553 -4.256 1.00 98.06 84 LEU A O 1
ATOM 681 N N . ASP A 1 85 ? -4.425 -11.255 -4.580 1.00 97.94 85 ASP A N 1
ATOM 682 C CA . ASP A 1 85 ? -4.484 -10.787 -5.976 1.00 97.94 85 ASP A CA 1
ATOM 683 C C . ASP A 1 85 ? -5.438 -9.589 -6.181 1.00 97.94 85 ASP A C 1
ATOM 685 O O . ASP A 1 85 ? -6.252 -9.527 -7.111 1.00 97.94 85 ASP A O 1
ATOM 689 N N . LEU A 1 86 ? -5.354 -8.634 -5.251 1.00 98.56 86 LEU A N 1
ATOM 690 C CA . LEU A 1 86 ? -6.164 -7.417 -5.247 1.00 98.56 86 LEU A CA 1
ATOM 691 C C . LEU A 1 86 ? -5.397 -6.255 -5.882 1.00 98.56 86 LEU A C 1
ATOM 693 O O . LEU A 1 86 ? -4.176 -6.150 -5.751 1.00 98.56 86 LEU A O 1
ATOM 697 N N . THR A 1 87 ? -6.115 -5.319 -6.496 1.00 98.69 87 THR A N 1
ATOM 698 C CA . THR A 1 87 ? -5.600 -3.962 -6.704 1.00 98.69 87 THR A CA 1
ATOM 699 C C . THR A 1 87 ? -5.688 -3.145 -5.415 1.00 98.69 87 THR A C 1
ATOM 701 O O . THR A 1 87 ? -6.280 -3.561 -4.414 1.00 98.69 87 THR A O 1
ATOM 704 N N . PHE A 1 88 ? -5.111 -1.941 -5.425 1.00 98.25 88 PHE A N 1
ATOM 705 C CA . PHE A 1 88 ? -5.228 -1.033 -4.287 1.00 98.25 88 PHE A CA 1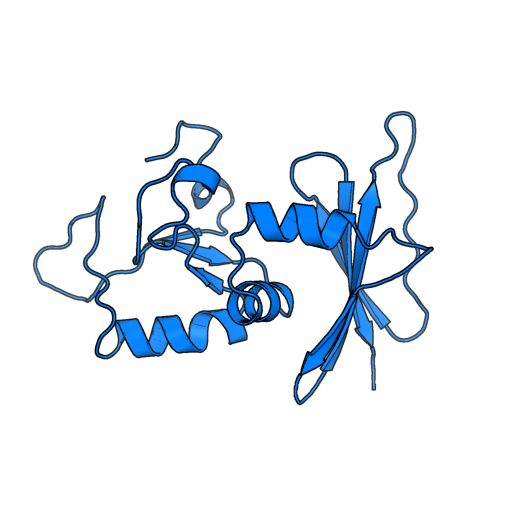
ATOM 706 C C . PHE A 1 88 ? -6.679 -0.579 -4.063 1.00 98.25 88 PHE A C 1
ATOM 708 O O . PHE A 1 88 ? -7.107 -0.439 -2.921 1.00 98.25 88 PHE A O 1
ATOM 715 N N . GLU A 1 89 ? -7.454 -0.402 -5.132 1.00 98.25 89 GLU A N 1
ATOM 716 C CA . GLU A 1 89 ? -8.886 -0.089 -5.088 1.00 98.25 89 GLU A CA 1
ATOM 717 C C . GLU A 1 89 ? -9.680 -1.232 -4.444 1.00 98.25 89 GLU A C 1
ATOM 719 O O . GLU A 1 89 ? -10.357 -1.019 -3.438 1.00 98.25 89 GLU A O 1
ATOM 724 N N . GLU A 1 90 ? -9.515 -2.462 -4.945 1.00 98.62 90 GLU A N 1
ATOM 725 C CA . GLU A 1 90 ? -10.194 -3.642 -4.392 1.00 98.62 90 GLU A CA 1
ATOM 726 C C . GLU A 1 90 ? -9.826 -3.861 -2.915 1.00 98.62 90 GLU A C 1
ATOM 728 O O . GLU A 1 90 ? -10.660 -4.283 -2.113 1.00 98.62 90 GLU A O 1
ATOM 733 N N . TYR A 1 91 ? -8.589 -3.537 -2.522 1.00 98.62 91 TYR A N 1
ATOM 734 C CA . TYR A 1 91 ? -8.154 -3.635 -1.132 1.00 98.62 91 TYR A CA 1
ATOM 735 C C . TYR A 1 91 ? -8.873 -2.656 -0.199 1.00 98.62 91 TYR A C 1
ATOM 737 O O . TYR A 1 91 ? -9.201 -3.018 0.934 1.00 98.62 91 TYR A O 1
ATOM 745 N N . HIS A 1 92 ? -9.160 -1.436 -0.654 1.00 98.06 92 HIS A N 1
ATOM 746 C CA . HIS A 1 92 ? -9.952 -0.497 0.138 1.00 98.06 92 HIS A CA 1
ATOM 747 C C . HIS A 1 92 ? -11.373 -1.010 0.355 1.00 98.06 92 HIS A C 1
ATOM 749 O O . HIS A 1 92 ? -11.860 -0.992 1.488 1.00 98.06 92 HIS A O 1
ATOM 755 N N . ASP A 1 93 ? -12.011 -1.519 -0.698 1.00 98.06 93 ASP A N 1
ATOM 756 C CA . ASP A 1 93 ? -13.358 -2.088 -0.609 1.00 98.06 93 ASP A CA 1
ATOM 757 C C . ASP A 1 93 ? -13.385 -3.343 0.269 1.00 98.06 93 ASP A C 1
ATOM 759 O O . ASP A 1 93 ? -14.299 -3.536 1.077 1.00 98.06 93 ASP A O 1
ATOM 763 N N . PHE A 1 94 ? -12.340 -4.166 0.191 1.00 98.50 94 PHE A N 1
ATOM 764 C CA . PHE A 1 94 ? -12.134 -5.290 1.094 1.00 98.50 94 PHE A CA 1
ATOM 765 C C . PHE A 1 94 ? -12.050 -4.839 2.560 1.00 98.50 94 PHE A C 1
ATOM 767 O O . PHE A 1 94 ? -12.759 -5.379 3.412 1.00 98.50 94 PHE A O 1
ATOM 774 N N . LEU A 1 95 ? -11.226 -3.832 2.874 1.00 98.31 95 LEU A N 1
ATOM 775 C CA . LEU A 1 95 ? -11.045 -3.357 4.249 1.00 98.31 95 LEU A CA 1
ATOM 776 C C . LEU A 1 95 ? -12.287 -2.672 4.820 1.00 98.31 95 LEU A C 1
ATOM 778 O O . LEU A 1 95 ? -12.543 -2.810 6.018 1.00 98.31 95 LEU A O 1
ATOM 782 N N . LYS A 1 96 ? -13.090 -2.001 3.987 1.00 97.88 96 LYS A N 1
ATOM 783 C CA . LYS A 1 96 ? -14.370 -1.396 4.398 1.00 97.88 96 LYS A CA 1
ATOM 784 C C . LYS A 1 96 ? -15.349 -2.404 4.984 1.00 97.88 96 LYS A C 1
ATOM 786 O O . LYS A 1 96 ? -16.209 -2.035 5.780 1.00 97.88 96 LYS A O 1
ATOM 791 N N . GLN A 1 97 ? -15.195 -3.685 4.657 1.00 97.94 97 GLN A N 1
ATOM 792 C CA . GLN A 1 97 ? -15.995 -4.728 5.275 1.00 97.94 97 GLN A CA 1
ATOM 793 C C . GLN A 1 97 ? -15.678 -4.882 6.762 1.00 97.94 97 GLN A C 1
ATOM 795 O O . GLN A 1 97 ? -16.560 -5.352 7.465 1.00 97.94 97 GLN A O 1
ATOM 800 N N . TYR A 1 98 ? -14.490 -4.506 7.254 1.00 98.12 98 TYR A N 1
ATOM 801 C CA . TYR A 1 98 ? -14.013 -4.719 8.629 1.00 98.12 98 TYR A CA 1
ATOM 802 C C . TYR A 1 98 ? -14.092 -3.451 9.482 1.00 98.12 98 TYR A C 1
ATOM 804 O O . TYR A 1 98 ? -13.088 -2.794 9.737 1.00 98.12 98 TYR A O 1
ATOM 812 N N . GLU A 1 99 ? -15.298 -3.115 9.928 1.00 96.69 99 GLU A N 1
ATOM 813 C CA . GLU A 1 99 ? -15.558 -1.912 10.721 1.00 96.69 99 GLU A CA 1
ATOM 814 C C . GLU A 1 99 ? -14.909 -1.966 12.117 1.00 96.69 99 GLU A C 1
ATOM 816 O O . GLU A 1 99 ? -15.159 -2.883 12.912 1.00 96.69 99 GLU A O 1
ATOM 821 N N . TYR A 1 100 ? -14.091 -0.954 12.416 1.00 94.94 100 TYR A N 1
ATOM 822 C CA . TYR A 1 100 ? -13.417 -0.778 13.698 1.00 94.94 100 TYR A CA 1
ATOM 823 C C . TYR A 1 100 ? -14.424 -0.770 14.861 1.00 94.94 100 TYR A C 1
ATOM 825 O O . TYR A 1 100 ? -15.536 -0.259 14.751 1.00 94.94 100 TYR A O 1
ATOM 833 N N . GLY A 1 101 ? -14.049 -1.407 15.972 1.00 91.00 101 GLY A N 1
ATOM 834 C CA . GLY A 1 101 ? -14.931 -1.640 17.121 1.00 91.00 101 GLY A CA 1
ATOM 835 C C . GLY A 1 101 ? -15.933 -2.792 16.946 1.00 91.00 101 GLY A C 1
ATOM 836 O O . GLY A 1 101 ? -16.487 -3.256 17.938 1.00 91.00 101 GLY A O 1
ATOM 837 N N . ARG A 1 102 ? -16.142 -3.309 15.723 1.00 93.62 102 ARG A N 1
ATOM 838 C CA . ARG A 1 102 ? -17.029 -4.463 15.466 1.00 93.62 102 ARG A CA 1
ATOM 839 C C . ARG A 1 102 ? -16.264 -5.714 15.072 1.00 93.62 102 ARG A C 1
ATOM 841 O O . ARG A 1 102 ? -16.452 -6.773 15.665 1.00 93.62 102 ARG A O 1
ATOM 848 N N . LYS A 1 103 ? -15.412 -5.612 14.052 1.00 96.06 103 LYS A N 1
ATOM 849 C CA . LYS A 1 103 ? -14.575 -6.722 13.588 1.00 96.06 103 LYS A CA 1
ATOM 850 C C . LYS A 1 103 ? -13.306 -6.208 12.929 1.00 96.06 103 LYS A C 1
ATOM 852 O O . LYS A 1 103 ? -13.220 -5.073 12.484 1.00 96.06 103 LYS A O 1
ATOM 857 N N . SER A 1 104 ? -12.315 -7.080 12.852 1.00 96.44 104 SER A N 1
ATOM 858 C CA . SER A 1 104 ? -11.024 -6.778 12.241 1.00 96.44 104 SER A CA 1
ATOM 859 C C . SER A 1 104 ? -10.579 -7.928 11.359 1.00 96.44 104 SER A C 1
ATOM 861 O O . SER A 1 104 ? -10.837 -9.095 11.662 1.00 96.44 104 SER A O 1
ATOM 863 N N . PHE A 1 105 ? -9.891 -7.593 10.275 1.00 97.94 105 PHE A N 1
ATOM 864 C CA . PHE A 1 105 ? -9.165 -8.565 9.486 1.00 97.94 105 PHE A CA 1
ATOM 865 C C . PHE A 1 105 ? -7.894 -8.946 10.241 1.00 97.94 105 PHE A C 1
ATOM 867 O O . PHE A 1 105 ? -7.050 -8.094 10.533 1.00 97.94 105 PHE A O 1
ATOM 874 N N . LYS A 1 106 ? -7.775 -10.224 10.600 1.00 97.06 106 LYS A N 1
ATOM 875 C CA . LYS A 1 106 ? -6.585 -10.750 11.267 1.00 97.06 106 LYS A CA 1
ATOM 876 C C . LYS A 1 106 ? -5.624 -11.277 10.219 1.00 97.06 106 LYS A C 1
ATOM 878 O O . LYS A 1 106 ? -5.999 -12.108 9.397 1.00 97.06 106 LYS A O 1
ATOM 883 N N . TYR A 1 107 ? -4.381 -10.826 10.284 1.00 96.75 107 TYR A N 1
ATOM 884 C CA . TYR A 1 107 ? -3.326 -11.306 9.405 1.00 96.75 107 TYR A CA 1
ATOM 885 C C . TYR A 1 107 ? -2.102 -11.673 10.229 1.00 96.75 107 TYR A C 1
ATOM 887 O O . TYR A 1 107 ? -1.644 -10.888 11.056 1.00 96.75 107 TYR A O 1
ATOM 895 N N . ALA A 1 108 ? -1.572 -12.868 10.003 1.00 94.44 108 ALA A N 1
ATOM 896 C CA . ALA A 1 108 ? -0.353 -13.332 10.638 1.00 94.44 108 ALA A CA 1
ATOM 897 C C . ALA A 1 108 ? 0.679 -13.669 9.565 1.00 94.44 108 ALA A C 1
ATOM 899 O O . ALA A 1 108 ? 0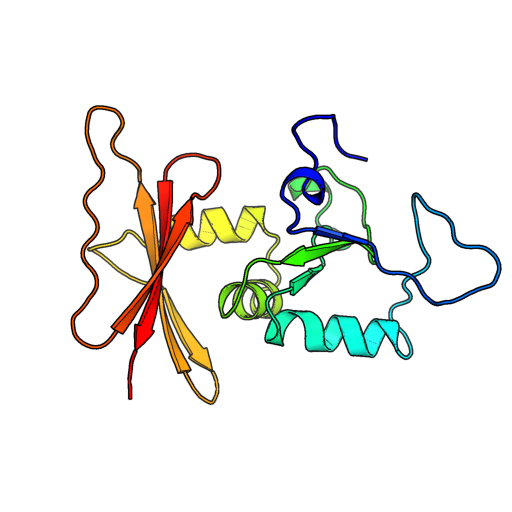.365 -14.320 8.566 1.00 94.44 108 ALA A O 1
ATOM 900 N N . ASN A 1 109 ? 1.916 -13.249 9.798 1.00 87.38 109 ASN A N 1
ATOM 901 C CA . ASN A 1 109 ? 3.076 -13.823 9.129 1.00 87.38 109 ASN A CA 1
ATOM 902 C C . ASN A 1 109 ? 3.944 -14.550 10.169 1.00 87.38 109 ASN A C 1
ATOM 904 O O . ASN A 1 109 ? 3.537 -14.704 11.320 1.00 87.38 109 ASN A O 1
ATOM 908 N N . SER A 1 110 ? 5.120 -15.036 9.771 1.00 81.69 110 SER A N 1
ATOM 909 C CA . SER A 1 110 ? 6.000 -15.833 10.638 1.00 81.69 110 SER A CA 1
ATOM 910 C C . SER A 1 110 ? 6.423 -15.127 11.933 1.00 81.69 110 SER A C 1
ATOM 912 O O . SER A 1 110 ? 6.864 -15.792 12.866 1.00 81.69 110 SER A O 1
ATOM 914 N N . GLU A 1 111 ? 6.298 -13.800 12.012 1.00 81.25 111 GLU A N 1
ATOM 915 C CA . GLU A 1 111 ? 6.846 -13.006 13.114 1.00 81.25 111 GLU A CA 1
ATOM 916 C C . GLU A 1 111 ? 5.808 -12.172 13.864 1.00 81.25 111 GLU A C 1
ATOM 918 O O . GLU A 1 111 ? 6.001 -11.880 15.050 1.00 81.25 111 GLU A O 1
ATOM 923 N N . LYS A 1 112 ? 4.746 -11.745 13.174 1.00 92.56 112 LYS A N 1
ATOM 924 C CA . LYS A 1 112 ? 3.856 -10.672 13.618 1.00 92.56 112 LYS A CA 1
ATOM 925 C C . LYS A 1 112 ? 2.396 -11.044 13.411 1.00 92.56 112 LYS A C 1
ATOM 927 O O . LYS A 1 112 ? 2.025 -11.634 12.395 1.00 92.56 112 LYS A O 1
ATOM 932 N N . LEU A 1 113 ? 1.569 -10.634 14.369 1.00 94.94 113 LEU A N 1
ATOM 933 C CA . LEU A 1 113 ? 0.118 -10.723 14.296 1.00 94.94 113 LEU A CA 1
ATOM 934 C C . LEU A 1 113 ? -0.467 -9.318 14.200 1.00 94.94 113 LEU A C 1
ATOM 936 O O . LEU A 1 113 ? -0.209 -8.469 15.054 1.00 94.94 113 LEU A O 1
ATOM 940 N N . TRP A 1 114 ? -1.284 -9.122 13.176 1.00 96.00 114 TRP A N 1
ATOM 941 C CA . TRP A 1 114 ? -1.887 -7.852 12.830 1.00 96.00 114 TRP A CA 1
ATOM 942 C C . TRP A 1 114 ? -3.404 -7.914 12.929 1.00 96.00 114 TRP A C 1
ATOM 944 O O . TRP A 1 114 ? -4.032 -8.938 12.638 1.00 96.00 114 TRP A O 1
ATOM 954 N N . SER A 1 115 ? -3.986 -6.785 13.301 1.00 96.94 115 SER A N 1
ATOM 955 C CA . SER A 1 115 ? -5.418 -6.536 13.283 1.00 96.94 115 SER A CA 1
ATOM 956 C C . SER A 1 115 ? -5.674 -5.283 12.463 1.00 96.94 115 SER A C 1
ATOM 958 O O . SER A 1 115 ? -5.159 -4.224 12.805 1.00 96.94 115 SER A O 1
ATOM 960 N N . ILE A 1 116 ? -6.441 -5.405 11.383 1.00 97.94 116 ILE A N 1
ATOM 961 C CA . ILE A 1 116 ? -6.704 -4.299 10.459 1.00 97.94 116 ILE A CA 1
ATOM 962 C C . ILE A 1 116 ? -8.197 -4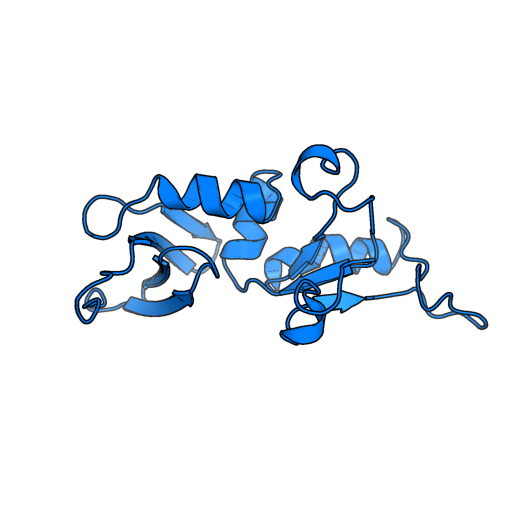.024 10.419 1.00 97.94 116 ILE A C 1
ATOM 964 O O . ILE A 1 116 ? -9.006 -4.952 10.342 1.00 97.94 116 ILE A O 1
ATOM 968 N N . SER A 1 117 ? -8.568 -2.755 10.464 1.00 97.75 117 SER A N 1
ATOM 969 C CA . SER A 1 117 ? -9.965 -2.335 10.413 1.00 97.75 117 SER A CA 1
ATOM 970 C C . SER A 1 117 ? -10.112 -0.968 9.766 1.00 97.75 117 SER A C 1
ATOM 972 O O . SER A 1 117 ? -9.204 -0.141 9.816 1.00 97.75 117 SER A O 1
ATOM 974 N N . TYR A 1 118 ? -11.278 -0.739 9.185 1.00 98.25 118 TYR A N 1
ATOM 975 C CA . TYR A 1 118 ? -11.698 0.528 8.620 1.00 98.25 118 TYR A CA 1
ATOM 976 C C . TYR A 1 118 ? -12.555 1.303 9.623 1.00 98.25 118 TYR A C 1
ATOM 978 O O . TYR A 1 118 ? -13.439 0.736 10.267 1.00 98.25 118 TYR A O 1
ATOM 986 N N . MET A 1 119 ? -12.337 2.609 9.716 1.00 96.88 119 MET A N 1
ATOM 987 C CA . MET A 1 119 ? -13.188 3.524 10.467 1.00 96.88 119 MET A CA 1
ATOM 988 C C . MET A 1 119 ? -13.622 4.674 9.565 1.00 96.88 119 MET A C 1
ATOM 990 O O . MET A 1 119 ? -12.784 5.409 9.046 1.00 96.88 119 MET A O 1
ATOM 994 N N . LYS A 1 120 ? -14.931 4.863 9.407 1.00 96.56 120 LYS A N 1
ATOM 995 C CA . LYS A 1 120 ? -15.473 6.022 8.694 1.00 96.56 120 LYS A CA 1
ATOM 996 C C . LYS A 1 120 ? -15.182 7.306 9.476 1.00 96.56 120 LYS A C 1
ATOM 998 O O . LYS A 1 120 ? -15.358 7.332 10.694 1.00 96.56 120 LYS A O 1
ATOM 1003 N N . ALA A 1 121 ? -14.762 8.362 8.784 1.00 95.62 121 ALA A N 1
ATOM 1004 C CA . ALA A 1 121 ? -14.558 9.665 9.406 1.00 95.62 121 ALA A CA 1
ATOM 1005 C C . ALA A 1 121 ? -15.905 10.293 9.805 1.00 95.62 121 ALA A C 1
ATOM 1007 O O . ALA A 1 121 ? -16.881 10.240 9.050 1.00 95.62 121 ALA A O 1
ATOM 1008 N N . CYS A 1 122 ? -15.955 10.910 10.985 1.00 92.19 122 CYS A N 1
ATOM 1009 C CA . CYS A 1 122 ? -17.074 11.760 11.375 1.00 92.19 122 CYS A CA 1
ATOM 1010 C C . CYS A 1 122 ? -17.018 13.078 10.587 1.00 92.19 122 CYS A C 1
ATOM 1012 O O . CYS A 1 122 ? -15.975 13.724 10.537 1.00 92.19 122 CYS A O 1
ATOM 1014 N N . ALA A 1 123 ? -18.136 13.472 9.970 1.00 88.75 123 ALA A N 1
ATOM 1015 C CA . ALA A 1 123 ? -18.213 14.688 9.157 1.00 88.75 123 ALA A CA 1
ATOM 1016 C C . ALA A 1 123 ? -18.350 15.969 9.996 1.00 88.75 123 ALA A C 1
ATOM 1018 O O . ALA A 1 123 ? -17.945 17.041 9.557 1.00 88.75 123 ALA A O 1
ATOM 1019 N N . GLU A 1 124 ? -18.932 15.861 11.192 1.00 91.19 124 GLU A N 1
ATOM 1020 C CA . GLU A 1 124 ? -19.354 17.013 12.002 1.00 91.19 124 GLU A CA 1
ATOM 1021 C C . GLU A 1 124 ? -18.473 17.234 13.240 1.00 91.19 124 GLU A C 1
ATOM 1023 O O . GLU A 1 124 ? -18.576 18.262 13.906 1.00 91.19 124 GLU A O 1
ATOM 1028 N N . SER A 1 125 ? -17.597 16.281 13.566 1.00 91.88 125 SER A N 1
ATOM 1029 C CA . SER A 1 125 ? -16.747 16.338 14.755 1.00 91.88 125 SER A CA 1
ATOM 1030 C C . SER A 1 125 ? -15.435 15.585 14.560 1.00 91.88 125 SER A C 1
ATOM 1032 O O . SER A 1 125 ? -15.215 14.911 13.554 1.00 91.88 125 SER A O 1
ATOM 1034 N N . PHE A 1 126 ? -14.566 15.636 15.571 1.00 91.56 126 PHE A N 1
ATOM 1035 C CA . PHE A 1 126 ? -13.395 14.766 15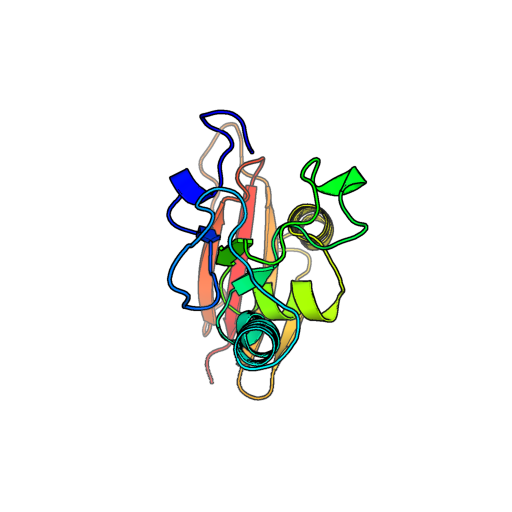.623 1.00 91.56 126 PHE A CA 1
ATOM 1036 C C . PHE A 1 126 ? -13.796 13.287 15.591 1.00 91.56 126 PHE A C 1
ATOM 1038 O O . PHE A 1 126 ? -14.810 12.883 16.168 1.00 91.56 126 PHE A O 1
ATOM 1045 N N . THR A 1 127 ? -12.972 12.490 14.913 1.00 91.44 127 THR A N 1
ATOM 1046 C CA . THR A 1 127 ? -13.059 11.028 14.913 1.00 91.44 127 THR A CA 1
ATOM 1047 C C . THR A 1 127 ? -12.125 10.506 16.000 1.00 91.44 127 THR A C 1
ATOM 1049 O O . THR A 1 127 ? -10.912 10.666 15.889 1.00 91.44 127 THR A O 1
ATOM 1052 N N . ASN A 1 128 ? -12.682 9.921 17.061 1.00 90.00 128 ASN A N 1
ATOM 1053 C CA . ASN A 1 128 ? -11.897 9.414 18.187 1.00 90.00 128 ASN A CA 1
ATOM 1054 C C . ASN A 1 128 ? -11.458 7.971 17.929 1.00 90.00 128 ASN A C 1
ATOM 1056 O O . ASN A 1 128 ? -12.291 7.113 17.643 1.00 90.00 128 ASN A O 1
ATOM 1060 N N . ILE A 1 129 ? -10.157 7.716 18.049 1.00 89.31 129 ILE A N 1
ATOM 1061 C CA . ILE A 1 129 ? -9.543 6.404 17.850 1.00 89.31 129 ILE A CA 1
ATOM 1062 C C . ILE A 1 129 ? -8.802 6.018 19.127 1.00 89.31 129 ILE A C 1
ATOM 1064 O O . ILE A 1 129 ? -7.969 6.784 19.610 1.00 89.31 129 ILE A O 1
ATOM 1068 N N . GLU A 1 130 ? -9.062 4.814 19.629 1.00 86.81 130 GLU A N 1
ATOM 1069 C CA . GLU A 1 130 ? -8.372 4.257 20.792 1.00 86.81 130 GLU A CA 1
ATOM 1070 C C . GLU A 1 130 ? -7.562 3.019 20.381 1.00 86.81 130 GLU A C 1
ATOM 1072 O O . GLU A 1 130 ? -8.063 2.102 19.734 1.00 86.81 130 GLU A O 1
ATOM 1077 N N . GLY A 1 131 ? -6.276 2.981 20.720 1.00 82.38 131 GLY A N 1
ATOM 1078 C CA . GLY A 1 131 ? -5.471 1.779 20.495 1.00 82.38 131 GLY A CA 1
ATOM 1079 C C . GLY A 1 131 ? -5.819 0.688 21.504 1.00 82.38 131 GLY A C 1
ATOM 1080 O O . GLY A 1 131 ? -6.133 0.989 22.660 1.00 82.38 131 GLY A O 1
ATOM 1081 N N . TYR A 1 132 ? -5.712 -0.583 21.117 1.00 82.62 132 TYR A N 1
ATOM 1082 C CA . TYR A 1 132 ? -5.856 -1.660 22.097 1.00 82.62 132 TYR A CA 1
ATOM 1083 C C . TYR A 1 132 ? -4.596 -1.754 22.980 1.00 82.62 132 TYR A C 1
ATOM 1085 O O . TYR A 1 132 ? -3.473 -1.708 22.459 1.00 82.62 132 TYR A O 1
ATOM 1093 N N . PRO A 1 133 ? -4.741 -1.932 24.309 1.00 84.50 133 PRO A N 1
ATOM 1094 C CA . PRO A 1 133 ? -3.603 -2.089 25.209 1.00 84.50 133 PRO A CA 1
ATOM 1095 C C . PRO A 1 133 ? -2.657 -3.213 24.765 1.00 84.50 133 PRO A C 1
ATOM 1097 O O . PRO A 1 133 ? -3.094 -4.315 24.437 1.00 84.50 133 PRO A O 1
ATOM 1100 N N . GLY A 1 134 ? -1.349 -2.945 24.774 1.00 86.19 134 GLY A N 1
ATOM 1101 C CA . GLY A 1 134 ? -0.337 -3.924 24.359 1.00 86.19 134 GLY A CA 1
ATOM 1102 C C . GLY A 1 134 ? -0.182 -4.079 22.840 1.00 86.19 134 GLY A C 1
ATOM 1103 O O . GLY A 1 134 ? 0.410 -5.059 22.388 1.00 86.19 134 GLY A O 1
ATOM 1104 N N . SER A 1 135 ? -0.685 -3.131 22.049 1.00 91.94 135 SER A N 1
ATOM 1105 C CA . SER A 1 135 ? -0.453 -3.064 20.605 1.00 91.94 135 SER A CA 1
ATOM 1106 C C . SER A 1 135 ? 0.291 -1.787 20.203 1.00 91.94 135 SER A C 1
ATOM 1108 O O . SER A 1 135 ? 0.319 -0.800 20.942 1.00 91.94 135 SER A O 1
ATOM 1110 N N . THR A 1 136 ? 0.909 -1.804 19.024 1.00 94.75 136 THR A N 1
ATOM 1111 C CA . THR A 1 136 ? 1.327 -0.589 18.318 1.00 94.75 136 THR A CA 1
ATOM 1112 C C . THR A 1 136 ? 0.316 -0.285 17.221 1.00 94.75 136 THR A C 1
ATOM 1114 O O . THR A 1 136 ? 0.128 -1.097 16.314 1.00 94.75 136 THR A O 1
ATOM 1117 N N . LEU A 1 137 ? -0.309 0.889 17.300 1.00 95.50 137 LEU A N 1
ATOM 1118 C CA . LEU A 1 137 ? -1.311 1.359 16.348 1.00 95.50 137 LEU A CA 1
ATOM 1119 C C . LEU A 1 137 ? -0.678 2.250 15.271 1.00 95.50 137 LEU A C 1
ATOM 1121 O O . LEU A 1 137 ? -0.001 3.233 15.575 1.00 95.50 137 LEU A O 1
ATOM 1125 N N . TYR A 1 138 ? -0.969 1.934 14.013 1.00 96.56 138 TYR A N 1
ATOM 1126 C CA . TYR A 1 138 ? -0.698 2.761 12.841 1.00 96.56 138 TYR A CA 1
ATOM 1127 C C . TYR A 1 138 ? -2.024 3.205 12.224 1.00 96.56 138 TYR A C 1
ATOM 1129 O O . TYR A 1 138 ? -2.961 2.411 12.122 1.00 96.56 138 TYR A O 1
ATOM 1137 N N . ILE A 1 139 ? -2.099 4.465 11.797 1.00 96.88 139 ILE A N 1
ATOM 1138 C CA . ILE A 1 139 ? -3.308 5.056 11.215 1.00 96.88 139 ILE A CA 1
ATOM 1139 C C . ILE A 1 139 ? -2.944 5.671 9.868 1.00 96.88 139 ILE A C 1
ATOM 1141 O O . ILE A 1 139 ? -1.950 6.388 9.752 1.00 96.88 139 ILE A O 1
ATOM 1145 N N . SER A 1 140 ? -3.764 5.409 8.855 1.00 97.88 140 SER A N 1
ATOM 1146 C CA . SER A 1 140 ? -3.653 6.032 7.538 1.00 97.88 140 SER A CA 1
ATOM 1147 C C . SER A 1 140 ? -5.026 6.486 7.061 1.00 97.88 140 SER A C 1
ATOM 1149 O O . SER A 1 140 ? -6.002 5.759 7.223 1.00 97.88 140 SER A O 1
ATOM 1151 N N . GLY A 1 141 ? -5.129 7.678 6.475 1.00 97.00 141 GLY A N 1
ATOM 1152 C CA . GLY A 1 141 ? -6.337 8.059 5.742 1.00 97.00 141 GLY A CA 1
ATOM 1153 C C . GLY A 1 141 ? -6.443 7.254 4.446 1.00 97.00 141 GLY A C 1
ATOM 1154 O O . GLY A 1 141 ? -5.437 7.029 3.778 1.00 97.00 141 GLY A O 1
ATOM 1155 N N . ASN A 1 142 ? -7.652 6.858 4.050 1.00 95.94 142 ASN A N 1
ATOM 1156 C CA . ASN A 1 142 ? -7.870 6.126 2.793 1.00 95.94 142 ASN A CA 1
ATOM 1157 C C . ASN A 1 142 ? -8.026 7.035 1.558 1.00 95.94 142 ASN A C 1
ATOM 1159 O O . ASN A 1 142 ? -8.426 6.568 0.496 1.00 95.94 142 ASN A O 1
ATOM 1163 N N . ASN A 1 143 ? -7.761 8.338 1.713 1.00 94.06 143 ASN A N 1
ATOM 1164 C CA . ASN A 1 143 ? -7.953 9.369 0.689 1.00 94.06 143 ASN A CA 1
ATOM 1165 C C . ASN A 1 143 ? -9.394 9.458 0.136 1.00 94.06 143 ASN A C 1
ATOM 1167 O O . ASN A 1 143 ? -9.604 9.920 -0.982 1.00 94.06 143 ASN A O 1
ATOM 1171 N N . SER A 1 144 ? -10.386 8.998 0.907 1.00 94.75 144 SER A N 1
ATOM 1172 C CA . SER A 1 144 ? -11.796 9.005 0.515 1.00 94.75 144 SER A CA 1
ATOM 1173 C C . SER A 1 144 ? -12.698 9.438 1.670 1.00 94.75 144 SER A C 1
ATOM 1175 O O . SER A 1 144 ? -13.174 10.565 1.697 1.00 94.75 144 SER A O 1
ATOM 1177 N N . ASP A 1 145 ? -12.982 8.541 2.611 1.00 96.12 145 ASP A N 1
ATOM 1178 C CA . ASP A 1 145 ? -14.091 8.687 3.565 1.00 96.12 145 ASP A CA 1
ATOM 1179 C C . ASP A 1 145 ? -13.743 8.268 5.000 1.00 96.12 145 ASP A C 1
ATOM 1181 O O . ASP A 1 145 ? -14.608 8.292 5.880 1.00 96.12 145 ASP A O 1
ATOM 1185 N N . GLY A 1 146 ? -12.499 7.866 5.261 1.00 97.06 146 GLY A N 1
ATOM 1186 C CA . GLY A 1 146 ? -12.129 7.365 6.574 1.00 97.06 146 GLY A CA 1
ATOM 1187 C C . GLY A 1 146 ? -10.667 6.984 6.728 1.00 97.06 146 GLY A C 1
ATOM 1188 O O . GLY A 1 146 ? -9.783 7.426 5.990 1.00 97.06 146 GLY A O 1
ATOM 1189 N N . PHE A 1 147 ? -10.437 6.140 7.723 1.00 97.75 147 PHE A N 1
ATOM 1190 C CA . PHE A 1 147 ? -9.129 5.728 8.197 1.00 97.75 147 PHE A CA 1
ATOM 1191 C C . PHE A 1 147 ? -8.994 4.208 8.157 1.00 97.75 147 PHE A C 1
ATOM 1193 O O . PHE A 1 147 ? -9.944 3.473 8.430 1.00 97.75 147 PHE A O 1
ATOM 1200 N N . ILE A 1 148 ? -7.788 3.742 7.856 1.00 98.31 148 ILE A N 1
ATOM 1201 C CA . ILE A 1 148 ? -7.347 2.369 8.066 1.00 98.31 148 ILE A CA 1
ATOM 1202 C C . ILE A 1 148 ? -6.517 2.344 9.344 1.00 98.31 148 ILE A C 1
ATOM 1204 O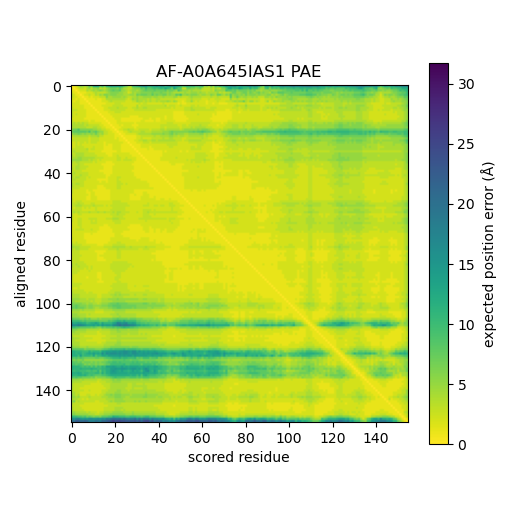 O . ILE A 1 148 ? -5.534 3.077 9.470 1.00 98.31 148 ILE A O 1
ATOM 1208 N N . LEU A 1 149 ? -6.936 1.506 10.285 1.00 97.75 149 LEU A N 1
ATOM 1209 C CA . LEU A 1 149 ? -6.262 1.268 11.550 1.00 97.75 149 LEU A CA 1
ATOM 1210 C C . LEU A 1 149 ? -5.583 -0.091 11.477 1.00 97.75 149 LEU A C 1
ATOM 1212 O O . LEU A 1 149 ? -6.245 -1.103 11.227 1.00 97.75 149 LEU A O 1
ATOM 1216 N N . THR A 1 150 ? -4.279 -0.101 11.716 1.00 97.62 150 THR A N 1
ATOM 1217 C CA . THR A 1 150 ? -3.438 -1.293 11.671 1.00 97.62 150 THR A CA 1
ATOM 1218 C C . THR A 1 150 ? -2.756 -1.455 13.006 1.00 97.62 150 THR A C 1
ATOM 1220 O O . THR A 1 150 ? -1.899 -0.659 13.377 1.00 97.62 150 THR A O 1
ATOM 1223 N N . GLU A 1 151 ? -3.113 -2.511 13.719 1.00 95.94 151 GLU A N 1
ATOM 1224 C CA . GLU A 1 151 ? -2.524 -2.810 15.010 1.00 95.94 151 GLU A CA 1
ATOM 1225 C C . GLU A 1 151 ? -1.606 -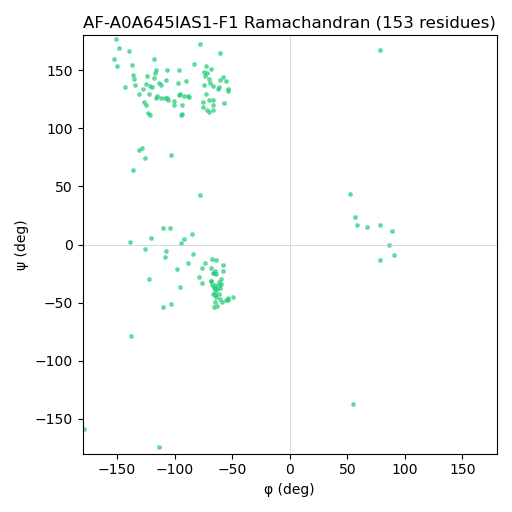4.009 14.950 1.00 95.94 151 GLU A C 1
ATOM 1227 O O . GLU A 1 151 ? -2.004 -5.101 14.537 1.00 95.94 151 GLU A O 1
ATOM 1232 N N . LEU A 1 152 ? -0.382 -3.796 15.414 1.00 95.50 152 LEU A N 1
ATOM 1233 C CA . LEU A 1 152 ? 0.606 -4.830 15.636 1.00 95.50 152 LEU A CA 1
ATOM 1234 C C . LEU A 1 152 ? 0.529 -5.284 17.089 1.00 95.50 152 LEU A C 1
ATOM 1236 O O . LEU A 1 152 ? 0.749 -4.486 17.999 1.00 95.50 152 LEU A O 1
ATOM 1240 N N . LYS A 1 153 ? 0.250 -6.567 17.322 1.00 90.56 153 LYS A N 1
ATOM 1241 C CA . LYS A 1 153 ? 0.293 -7.122 18.677 1.00 90.56 153 LYS A CA 1
ATOM 1242 C C . LYS A 1 153 ? 1.745 -7.187 19.162 1.00 90.56 153 LYS A C 1
ATOM 1244 O O . LYS A 1 153 ? 2.574 -7.823 18.506 1.00 90.56 153 LYS A O 1
ATOM 1249 N N . ASN A 1 154 ? 2.037 -6.574 20.310 1.00 81.38 154 ASN A N 1
ATOM 1250 C CA . ASN A 1 154 ? 3.352 -6.690 20.937 1.00 81.38 154 ASN A CA 1
ATOM 1251 C C . ASN A 1 154 ? 3.501 -8.085 21.562 1.00 81.38 154 ASN A C 1
ATOM 1253 O O . ASN A 1 154 ? 2.515 -8.683 22.004 1.00 81.38 154 ASN A O 1
ATOM 1257 N N . LYS A 1 155 ? 4.722 -8.626 21.520 1.00 63.62 155 LYS A N 1
ATOM 1258 C CA . LYS A 1 155 ? 5.058 -9.894 22.179 1.00 63.62 155 LYS A CA 1
ATOM 1259 C C . LYS A 1 155 ? 5.112 -9.723 23.689 1.00 63.62 155 LYS A C 1
ATOM 1261 O O . LYS A 1 155 ? 5.559 -8.641 24.128 1.00 63.62 155 LYS A O 1
#